Protein AF-A0AAF0Z4U3-F1 (afdb_monomer)

Organism: NCBI:txid3030830

Sequence (67 aa):
MLLAFGEHVRSGATLDETSLSRVERALGRLRGGRFDRTAVDVLTEKSVRWVLRNPDRVPLPTPEYRR

Solvent-accessible surface area (backbone atoms only — not comparable to full-atom values): 4190 Å² total; per-residue (Å²): 110,78,73,56,49,63,55,54,54,65,44,87,59,48,60,56,70,72,56,46,54,51,45,53,54,24,52,59,63,43,70,76,77,50,91,48,69,70,34,52,52,51,46,51,56,50,49,54,56,36,43,75,58,51,69,81,82,76,82,75,79,81,77,86,76,80,130

pLDDT: mean 87.83, std 7.82, range [58.56, 95.88]

Radius of gyration: 16.81 Å; Cα contacts (8 Å, |Δi|>4): 40; chains: 1; bounding box: 33×28×54 Å

Mean predicted aligned error: 6.58 Å

Foldseek 3Di:
DLVVLLVLCCPDQHDDPVLSVLLVVLSVVCPVVDDDPVSVVSSVVSVVVSCVRVPDDDDDPDDPDDD

Secondary structure (DSSP, 8-state):
-HHHHHHHTTSSSPPPHHHHHHHHHHHHHHTTS---HHHHHHHHHHHHHHHHHS----PPPPP----

Nearest PDB structures (foldseek):
  6v3o-assembly1_D  TM=4.096E-01  e=8.906E+00  Zea mays

Structure (mmCIF, N/CA/C/O backbone):
data_AF-A0AAF0Z4U3-F1
#
_entry.id   AF-A0AAF0Z4U3-F1
#
loop_
_atom_site.group_PDB
_atom_site.id
_atom_site.type_symbol
_atom_site.label_atom_id
_atom_site.label_alt_id
_atom_site.label_comp_id
_atom_site.label_asym_id
_atom_site.label_entity_id
_atom_site.label_seq_id
_atom_site.pdbx_PDB_ins_code
_atom_site.Cartn_x
_atom_site.Cartn_y
_atom_site.Cartn_z
_atom_site.occupancy
_atom_site.B_iso_or_equiv
_atom_site.auth_seq_id
_atom_site.auth_comp_id
_atom_site.auth_asym_id
_atom_site.auth_atom_id
_atom_site.pdbx_PDB_model_num
ATOM 1 N N . MET A 1 1 ? -1.636 -10.586 6.163 1.00 64.69 1 MET A N 1
ATOM 2 C CA . MET A 1 1 ? -1.632 -9.604 5.051 1.00 64.69 1 MET A CA 1
ATOM 3 C C . MET A 1 1 ? -1.253 -8.193 5.495 1.00 64.69 1 MET A C 1
ATOM 5 O O . MET A 1 1 ? -0.224 -7.717 5.047 1.00 64.69 1 MET A O 1
ATOM 9 N N . LEU A 1 2 ? -2.003 -7.533 6.389 1.00 75.44 2 LEU A N 1
ATOM 10 C CA . LEU A 1 2 ? -1.764 -6.123 6.766 1.00 75.44 2 LEU A CA 1
ATOM 11 C C . LEU A 1 2 ? -0.359 -5.827 7.332 1.00 75.44 2 LEU A C 1
ATOM 13 O O . LEU A 1 2 ? 0.247 -4.827 6.969 1.00 75.44 2 LEU A O 1
ATOM 17 N N . LEU A 1 3 ? 0.184 -6.699 8.188 1.00 70.50 3 LEU A N 1
ATOM 18 C CA . LEU A 1 3 ? 1.542 -6.527 8.730 1.00 70.50 3 LEU A CA 1
ATOM 19 C C . LEU A 1 3 ? 2.625 -6.679 7.650 1.00 70.50 3 LEU A C 1
ATOM 21 O O . LEU A 1 3 ? 3.568 -5.896 7.618 1.00 70.50 3 LEU A O 1
ATOM 25 N N . ALA A 1 4 ? 2.439 -7.620 6.721 1.00 82.25 4 ALA A N 1
ATOM 26 C CA . ALA A 1 4 ? 3.360 -7.834 5.605 1.00 82.25 4 ALA A CA 1
ATOM 27 C C . ALA A 1 4 ? 3.380 -6.646 4.628 1.00 82.25 4 ALA A C 1
ATOM 29 O O . ALA A 1 4 ? 4.413 -6.364 4.032 1.00 82.25 4 ALA A O 1
ATOM 30 N N . PHE A 1 5 ? 2.271 -5.906 4.508 1.00 85.06 5 PHE A N 1
ATOM 31 C CA . PHE A 1 5 ? 2.204 -4.717 3.659 1.00 85.06 5 PHE A CA 1
ATOM 32 C C . PHE A 1 5 ? 3.231 -3.652 4.058 1.00 85.06 5 PHE A C 1
ATOM 34 O O . PHE A 1 5 ? 3.928 -3.106 3.206 1.00 85.06 5 PHE A O 1
ATOM 41 N N . GLY A 1 6 ? 3.335 -3.372 5.362 1.00 85.56 6 GLY A N 1
ATOM 42 C CA . GLY A 1 6 ? 4.280 -2.383 5.879 1.00 85.56 6 GLY A CA 1
ATOM 43 C C . GLY A 1 6 ? 5.735 -2.769 5.611 1.00 85.56 6 GLY A C 1
ATOM 44 O O . GLY A 1 6 ? 6.553 -1.901 5.321 1.00 85.56 6 GLY A O 1
ATOM 45 N N . GLU A 1 7 ? 6.053 -4.059 5.680 1.00 87.00 7 GLU A N 1
ATOM 46 C CA . GLU A 1 7 ? 7.373 -4.587 5.319 1.00 87.00 7 GLU A CA 1
ATOM 47 C C . GLU A 1 7 ? 7.642 -4.417 3.814 1.00 87.00 7 GLU A C 1
ATOM 49 O O . GLU A 1 7 ? 8.697 -3.924 3.425 1.00 87.00 7 GLU A O 1
ATOM 54 N N . HIS A 1 8 ? 6.666 -4.751 2.960 1.00 86.62 8 HIS A N 1
ATOM 55 C CA . HIS A 1 8 ? 6.824 -4.703 1.501 1.00 86.62 8 HIS A CA 1
ATOM 56 C C . HIS A 1 8 ? 7.103 -3.293 0.984 1.00 86.62 8 HIS A C 1
ATOM 58 O O . HIS A 1 8 ? 8.039 -3.094 0.222 1.00 86.62 8 HIS A O 1
ATOM 64 N N . VAL A 1 9 ? 6.353 -2.282 1.429 1.00 88.81 9 VAL A N 1
ATOM 65 C CA . VAL A 1 9 ? 6.557 -0.912 0.917 1.00 88.81 9 VAL A CA 1
ATOM 66 C C . VAL A 1 9 ? 7.885 -0.275 1.357 1.00 88.81 9 VAL A C 1
ATOM 68 O O . VAL A 1 9 ? 8.272 0.770 0.824 1.00 88.81 9 VAL A O 1
ATOM 71 N N . ARG A 1 10 ? 8.571 -0.894 2.330 1.00 89.19 10 ARG A N 1
ATOM 72 C CA . ARG A 1 10 ? 9.901 -0.505 2.820 1.00 89.19 10 ARG A CA 1
ATOM 73 C C . ARG A 1 10 ? 11.039 -1.319 2.201 1.00 89.19 10 ARG A C 1
ATOM 75 O O . ARG A 1 10 ? 12.193 -1.039 2.508 1.00 89.19 10 ARG A O 1
ATOM 82 N N . SER A 1 11 ? 10.750 -2.284 1.333 1.00 86.94 11 SER A N 1
ATOM 83 C CA . SER A 1 11 ? 11.776 -3.009 0.583 1.00 86.94 11 SER A CA 1
ATOM 84 C C . SER A 1 11 ? 11.983 -2.410 -0.816 1.00 86.94 11 SER A C 1
ATOM 86 O O . SER A 1 11 ? 11.154 -1.642 -1.318 1.00 86.94 11 SER A O 1
ATOM 88 N N . GLY A 1 12 ? 13.125 -2.738 -1.432 1.00 87.69 12 GLY A N 1
ATOM 89 C CA . GLY A 1 12 ? 13.493 -2.282 -2.774 1.00 87.69 12 GLY A CA 1
ATOM 90 C C . GLY A 1 12 ? 13.632 -0.759 -2.882 1.00 87.69 12 GLY A C 1
ATOM 91 O O . GLY A 1 12 ? 14.222 -0.103 -2.025 1.00 87.69 12 GLY A O 1
ATOM 92 N N . ALA A 1 13 ? 13.081 -0.186 -3.950 1.00 89.00 13 ALA A N 1
ATOM 93 C CA . ALA A 1 13 ? 12.911 1.247 -4.131 1.00 89.00 13 ALA A CA 1
ATOM 94 C C . ALA A 1 13 ? 11.738 1.752 -3.272 1.00 89.00 13 ALA A C 1
ATOM 96 O O . ALA A 1 13 ? 10.591 1.839 -3.722 1.00 89.00 13 ALA A O 1
ATOM 97 N N . THR A 1 14 ? 12.052 2.087 -2.023 1.00 91.56 14 THR A N 1
ATOM 98 C CA . THR A 1 14 ? 11.105 2.518 -0.987 1.00 91.56 14 THR A CA 1
ATOM 99 C C . THR A 1 14 ? 10.350 3.792 -1.346 1.00 91.56 14 THR A C 1
ATOM 101 O O . THR A 1 14 ? 10.882 4.682 -2.012 1.00 91.56 14 THR A O 1
ATOM 104 N N . LEU A 1 15 ? 9.101 3.912 -0.883 1.00 91.44 15 LEU A N 1
ATOM 105 C CA . LEU A 1 15 ? 8.317 5.145 -1.017 1.00 91.44 15 LEU A CA 1
ATOM 106 C C . LEU A 1 15 ? 8.974 6.325 -0.277 1.00 91.44 15 LEU A C 1
ATOM 108 O O . LEU A 1 15 ? 9.788 6.131 0.618 1.00 91.44 15 LEU A O 1
ATOM 112 N N . ASP A 1 16 ? 8.615 7.554 -0.654 1.00 93.31 16 ASP A N 1
ATOM 113 C CA . ASP A 1 16 ? 9.045 8.743 0.085 1.00 93.31 16 ASP A CA 1
ATOM 114 C C . ASP A 1 16 ? 8.463 8.762 1.511 1.00 93.31 16 ASP A C 1
ATOM 116 O O .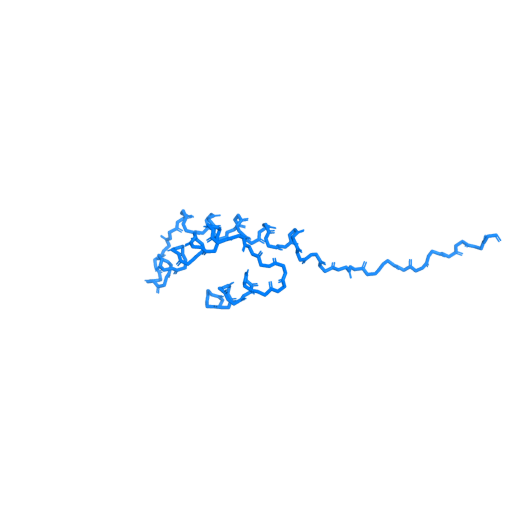 ASP A 1 16 ? 7.406 8.178 1.770 1.00 93.31 16 ASP A O 1
ATOM 120 N N . GLU A 1 17 ? 9.120 9.482 2.422 1.00 93.12 17 GLU A N 1
ATOM 121 C CA . GLU A 1 17 ? 8.759 9.543 3.846 1.00 93.12 17 GLU A CA 1
ATOM 122 C C . GLU A 1 17 ? 7.296 9.961 4.078 1.00 93.12 17 GLU A C 1
ATOM 124 O O . GLU A 1 17 ? 6.590 9.408 4.924 1.00 93.12 17 GL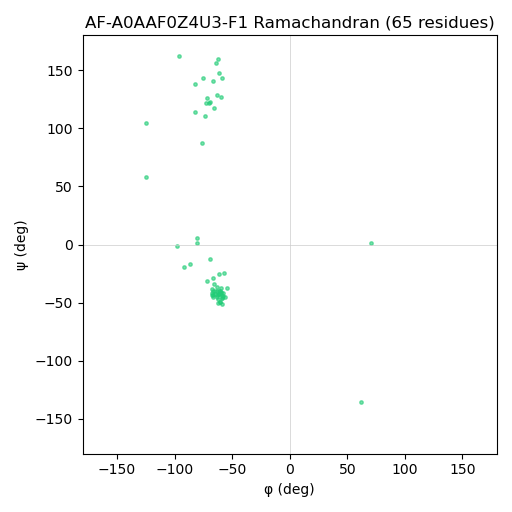U A O 1
ATOM 129 N N . THR A 1 18 ? 6.782 10.890 3.264 1.00 94.62 18 THR A N 1
ATOM 130 C CA . THR A 1 18 ? 5.385 11.336 3.372 1.00 94.62 18 THR A CA 1
ATOM 131 C C . THR A 1 18 ? 4.426 10.210 2.992 1.00 94.62 18 THR A C 1
ATOM 133 O O . THR A 1 18 ? 3.400 10.004 3.648 1.00 94.62 18 THR A O 1
ATOM 136 N N . SER A 1 19 ? 4.743 9.458 1.939 1.00 93.25 19 SER A N 1
ATOM 137 C CA . SER A 1 19 ? 3.975 8.283 1.534 1.00 93.25 19 SER A CA 1
ATOM 138 C C . SER A 1 19 ? 4.056 7.151 2.564 1.00 93.25 19 SER A C 1
ATOM 140 O O . SER A 1 19 ? 3.019 6.549 2.847 1.00 93.25 19 SER A O 1
ATOM 142 N N . LEU A 1 20 ? 5.222 6.895 3.165 1.00 93.88 20 LEU A N 1
ATOM 143 C CA . LEU A 1 20 ? 5.385 5.887 4.222 1.00 93.88 20 LEU A CA 1
ATOM 144 C C . LEU A 1 20 ? 4.567 6.237 5.471 1.00 93.88 20 LEU A C 1
ATOM 146 O O . LEU A 1 20 ? 3.799 5.404 5.952 1.00 93.88 20 LEU A O 1
ATOM 150 N N . SER A 1 21 ? 4.610 7.493 5.922 1.00 95.12 21 SER A N 1
ATOM 151 C CA . SER A 1 21 ? 3.795 7.953 7.055 1.00 95.12 21 SER A CA 1
ATOM 152 C C . SER A 1 21 ? 2.289 7.788 6.797 1.00 95.12 21 SER A C 1
ATOM 154 O O . SER A 1 21 ? 1.522 7.399 7.683 1.00 95.12 21 SER A O 1
ATOM 156 N N . ARG A 1 22 ? 1.832 8.025 5.557 1.00 94.94 22 ARG A N 1
ATOM 157 C CA . ARG A 1 22 ? 0.431 7.775 5.167 1.00 94.94 22 ARG A CA 1
ATOM 158 C C . ARG A 1 22 ? 0.071 6.291 5.225 1.00 94.94 22 ARG A C 1
ATOM 160 O O . ARG A 1 22 ? -1.023 5.973 5.693 1.00 94.94 22 ARG A O 1
ATOM 167 N N . VAL A 1 23 ? 0.972 5.403 4.796 1.00 93.75 23 VAL A N 1
ATOM 168 C CA . VAL A 1 23 ? 0.785 3.949 4.921 1.00 93.75 23 VAL A CA 1
ATOM 169 C C . VAL A 1 23 ? 0.650 3.557 6.388 1.00 93.75 23 VAL A C 1
ATOM 171 O O . VAL A 1 23 ? -0.318 2.894 6.744 1.00 93.75 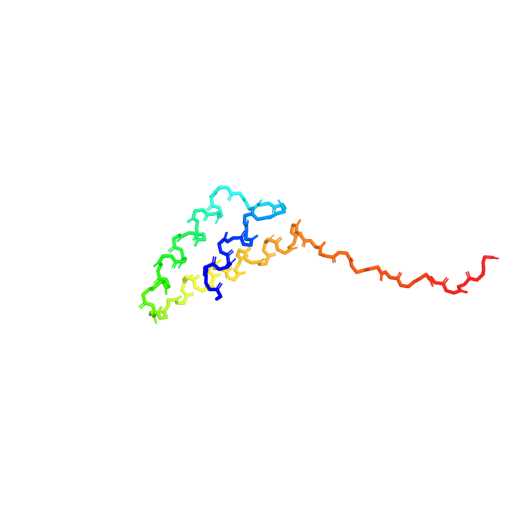23 VAL A O 1
ATOM 174 N N . GLU A 1 24 ? 1.551 4.005 7.259 1.00 93.56 24 GLU A N 1
ATOM 175 C CA . GLU A 1 24 ? 1.509 3.665 8.687 1.00 93.56 24 GLU A CA 1
ATOM 176 C C . GLU A 1 24 ? 0.200 4.095 9.354 1.00 93.56 24 GLU A C 1
ATOM 178 O O . GLU A 1 24 ? -0.423 3.308 10.073 1.00 93.56 24 GLU A O 1
ATOM 183 N N . ARG A 1 25 ? -0.272 5.313 9.060 1.00 94.06 25 ARG A N 1
ATOM 184 C CA . ARG A 1 25 ? -1.564 5.811 9.558 1.00 94.06 25 ARG A CA 1
ATOM 185 C C . ARG A 1 25 ? -2.732 4.960 9.060 1.00 94.06 25 ARG A C 1
ATOM 187 O O . ARG A 1 25 ? -3.626 4.646 9.844 1.00 94.06 25 ARG A O 1
ATOM 194 N N . ALA A 1 26 ? -2.730 4.575 7.784 1.00 93.31 26 ALA A N 1
ATOM 195 C CA . ALA A 1 26 ? -3.774 3.729 7.206 1.00 93.31 26 ALA A CA 1
ATOM 196 C C . ALA A 1 26 ? -3.765 2.310 7.807 1.00 93.31 26 ALA A C 1
ATOM 198 O O . ALA A 1 26 ? -4.816 1.804 8.200 1.00 93.31 26 ALA A O 1
ATOM 199 N N . LEU A 1 27 ? -2.586 1.702 7.981 1.00 92.88 27 LEU A N 1
ATOM 200 C CA . LEU A 1 27 ? -2.436 0.416 8.671 1.00 92.88 27 LEU A CA 1
ATOM 201 C C . LEU A 1 27 ? -2.941 0.501 10.119 1.00 92.88 27 LEU A C 1
ATOM 203 O O . LEU A 1 27 ? -3.627 -0.408 10.588 1.00 92.88 27 LEU A O 1
ATOM 207 N N . GLY A 1 28 ? -2.653 1.604 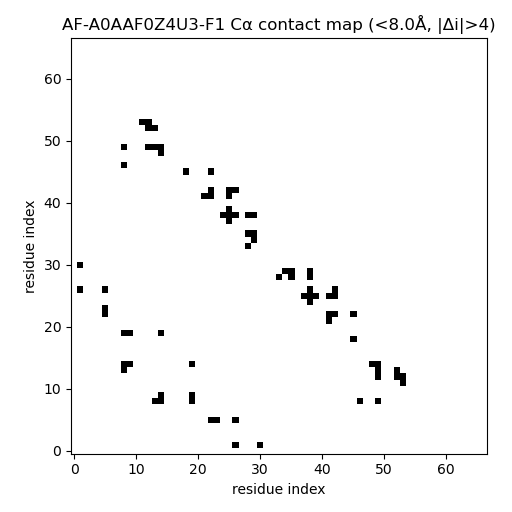10.817 1.00 92.19 28 GLY A N 1
ATOM 208 C CA . GLY A 1 28 ? -3.139 1.861 12.173 1.00 92.19 28 GLY A CA 1
ATOM 209 C C . GLY A 1 28 ? -4.666 1.882 12.275 1.00 92.19 28 GLY A C 1
ATOM 210 O O . GLY A 1 28 ? -5.223 1.281 13.191 1.00 92.19 28 GLY A O 1
ATOM 211 N N . ARG A 1 29 ? -5.351 2.501 11.305 1.00 91.62 29 ARG A N 1
ATOM 212 C CA . ARG A 1 29 ? -6.825 2.552 11.250 1.00 91.62 29 AR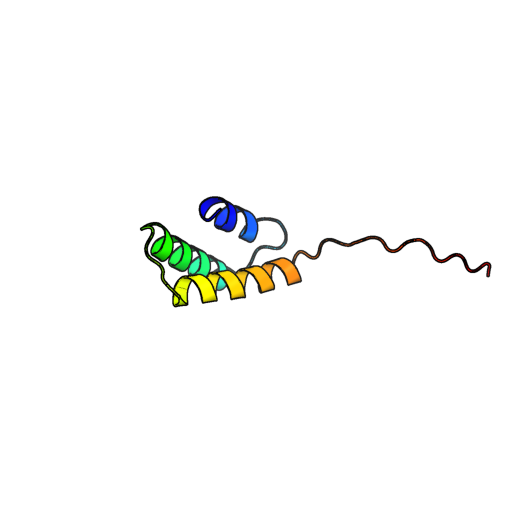G A CA 1
ATOM 213 C C . ARG A 1 29 ? -7.462 1.179 11.025 1.00 91.62 29 ARG A C 1
ATOM 215 O O . ARG A 1 29 ? -8.512 0.893 11.592 1.00 91.62 29 ARG A O 1
ATOM 222 N N . LEU A 1 30 ? -6.800 0.312 10.259 1.00 90.44 30 LEU A N 1
ATOM 223 C CA . LEU A 1 30 ? -7.298 -1.027 9.923 1.00 90.44 30 LEU A CA 1
ATOM 224 C C . LEU A 1 30 ? -6.948 -2.106 10.965 1.00 90.44 30 LEU A C 1
ATOM 226 O O . LEU A 1 30 ? -7.591 -3.155 10.991 1.00 90.44 30 LEU A O 1
ATOM 230 N N . ARG A 1 31 ? -5.975 -1.868 11.861 1.00 86.31 31 ARG A N 1
ATOM 231 C CA . ARG A 1 31 ? -5.581 -2.827 12.920 1.00 86.31 31 ARG A CA 1
ATOM 232 C C . ARG A 1 31 ? -6.731 -3.237 13.847 1.00 86.31 31 ARG A C 1
ATOM 234 O O . ARG A 1 31 ? -6.682 -4.324 14.409 1.00 86.31 31 ARG A O 1
ATOM 241 N N . GLY A 1 32 ? -7.763 -2.406 13.986 1.00 83.00 32 GLY A N 1
ATOM 242 C CA . GLY A 1 32 ? -8.939 -2.696 14.812 1.00 83.00 32 GLY A CA 1
ATOM 243 C C . GLY A 1 32 ? -9.985 -3.611 14.164 1.00 83.00 32 GLY A C 1
ATOM 244 O O . GLY A 1 32 ? -11.067 -3.750 14.726 1.00 83.00 32 GLY A O 1
ATOM 245 N N . GLY A 1 33 ? -9.727 -4.162 12.970 1.00 81.00 33 GLY A N 1
ATOM 246 C CA . GLY A 1 33 ? -10.661 -5.046 12.255 1.00 81.00 33 GLY A CA 1
ATOM 247 C C . GLY A 1 33 ? -11.899 -4.343 11.687 1.00 81.00 33 GLY A C 1
ATOM 248 O O . GLY A 1 33 ? -12.748 -4.983 11.072 1.00 81.00 33 GLY A O 1
ATOM 249 N N . ARG A 1 34 ? -12.006 -3.022 11.864 1.00 86.06 34 ARG A N 1
ATOM 250 C CA . ARG A 1 34 ? -13.049 -2.206 11.249 1.00 86.06 34 ARG A CA 1
ATOM 251 C C . ARG A 1 34 ? -12.665 -1.859 9.822 1.00 86.06 34 ARG A C 1
ATOM 253 O O . ARG A 1 34 ? -11.523 -1.502 9.541 1.00 86.06 34 ARG A O 1
ATOM 260 N N . PHE A 1 35 ? -13.652 -1.928 8.939 1.00 88.00 35 PHE A N 1
ATOM 261 C CA . PHE A 1 35 ? -13.501 -1.434 7.585 1.00 88.00 35 PHE A CA 1
ATOM 262 C C . PHE A 1 35 ? -13.414 0.097 7.598 1.00 88.00 35 PHE A C 1
ATOM 264 O O . PHE A 1 35 ? -14.324 0.775 8.072 1.00 88.00 35 PHE A O 1
ATOM 271 N N . ASP A 1 36 ? -12.320 0.627 7.059 1.00 93.75 36 ASP A N 1
ATOM 272 C CA . ASP A 1 36 ? -12.131 2.048 6.778 1.00 93.75 36 ASP A CA 1
ATOM 273 C C . ASP A 1 36 ? -11.777 2.184 5.295 1.00 93.75 36 ASP A C 1
ATOM 275 O O . ASP A 1 36 ? -10.662 1.867 4.872 1.00 93.75 36 ASP A O 1
ATOM 279 N N . ARG A 1 37 ? -12.752 2.641 4.501 1.00 94.38 37 ARG A N 1
ATOM 280 C CA . ARG A 1 37 ? -12.604 2.805 3.051 1.00 94.38 37 ARG A CA 1
ATOM 281 C C . ARG A 1 37 ? -11.444 3.732 2.699 1.00 94.38 37 ARG A C 1
ATOM 283 O O . ARG A 1 37 ? -10.640 3.398 1.840 1.00 94.38 37 ARG A O 1
ATOM 290 N N . THR A 1 38 ? -11.320 4.853 3.403 1.00 95.25 38 THR A N 1
ATOM 291 C CA . THR A 1 38 ? -10.259 5.835 3.163 1.00 95.25 38 THR A CA 1
ATOM 292 C C . THR A 1 38 ? -8.885 5.227 3.422 1.00 95.25 38 THR A C 1
ATOM 294 O O . THR A 1 38 ? -7.943 5.476 2.673 1.00 95.25 38 THR A O 1
ATOM 297 N N . ALA A 1 39 ? -8.750 4.406 4.467 1.00 93.75 39 ALA A N 1
ATOM 298 C CA . ALA A 1 39 ? -7.505 3.695 4.731 1.00 93.75 39 ALA A CA 1
ATOM 299 C C . ALA A 1 39 ? -7.178 2.687 3.617 1.00 93.75 39 ALA A C 1
ATOM 301 O O . ALA A 1 39 ? -6.032 2.627 3.173 1.00 93.75 39 ALA A O 1
ATOM 302 N N . VAL A 1 40 ? -8.170 1.938 3.124 1.00 93.31 40 VAL A N 1
ATOM 303 C CA . VAL A 1 40 ? -7.989 0.997 2.005 1.00 93.31 40 VAL A CA 1
ATOM 304 C C . VAL A 1 40 ? -7.588 1.717 0.715 1.00 93.31 40 VAL A C 1
ATOM 306 O O . VAL A 1 40 ? -6.653 1.275 0.045 1.00 93.31 40 VAL A O 1
ATOM 309 N N . ASP A 1 41 ? -8.224 2.843 0.394 1.00 95.88 41 ASP A N 1
ATOM 310 C CA . ASP A 1 41 ? -7.902 3.641 -0.795 1.00 95.88 41 ASP A CA 1
ATOM 311 C C . ASP A 1 41 ? -6.456 4.159 -0.733 1.00 95.88 41 ASP A C 1
ATOM 313 O O . ASP A 1 41 ? -5.707 4.048 -1.706 1.00 95.88 41 ASP A O 1
ATOM 317 N N . VAL A 1 42 ? -6.014 4.630 0.443 1.00 95.12 42 VAL A N 1
ATOM 318 C CA . VAL A 1 42 ? -4.618 5.041 0.665 1.00 95.12 42 VAL A CA 1
ATOM 319 C C . VAL A 1 42 ? -3.657 3.875 0.446 1.00 95.12 42 VAL A C 1
ATOM 321 O O . VAL A 1 42 ? -2.671 4.032 -0.276 1.00 95.12 42 VAL A O 1
ATOM 324 N N . LEU A 1 43 ? -3.912 2.706 1.042 1.00 94.25 43 LEU A N 1
ATOM 325 C CA . LEU A 1 43 ? -3.034 1.546 0.859 1.00 94.25 43 LEU A CA 1
ATOM 326 C C . LEU A 1 43 ? -2.984 1.114 -0.609 1.00 94.25 43 LEU A C 1
ATOM 328 O O . LEU A 1 43 ? -1.903 0.826 -1.119 1.00 94.25 43 LEU A O 1
ATOM 332 N N . THR A 1 44 ? -4.116 1.143 -1.309 1.00 94.12 44 THR A N 1
ATOM 333 C CA . THR A 1 44 ? -4.209 0.800 -2.734 1.00 94.12 44 THR A CA 1
ATOM 334 C C . THR A 1 44 ? -3.374 1.753 -3.589 1.00 94.12 44 THR A C 1
ATOM 336 O O . THR A 1 44 ? -2.513 1.306 -4.347 1.00 94.12 44 THR A O 1
ATOM 339 N N . GLU A 1 45 ? -3.535 3.068 -3.409 1.00 95.31 45 GLU A N 1
ATOM 340 C CA . GLU A 1 45 ? -2.743 4.081 -4.120 1.00 95.31 45 GLU A CA 1
ATOM 341 C C . GLU A 1 45 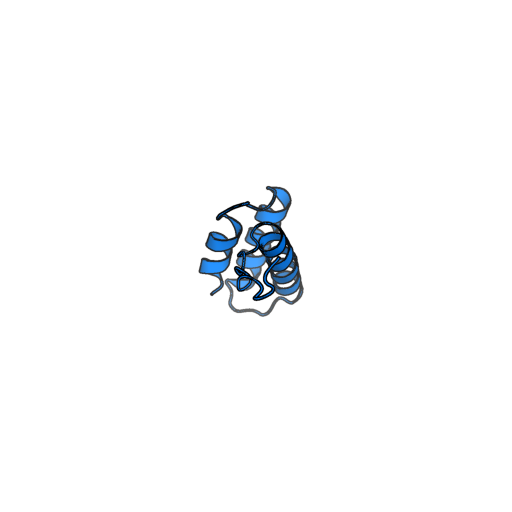? -1.235 3.874 -3.900 1.00 95.31 45 GLU A C 1
ATOM 343 O O . GLU A 1 45 ? -0.437 3.923 -4.841 1.00 95.31 45 GLU A O 1
ATOM 348 N N . LYS A 1 46 ? -0.822 3.621 -2.651 1.00 95.00 46 LYS A N 1
ATOM 349 C CA . LYS A 1 46 ? 0.597 3.433 -2.313 1.00 95.00 46 LYS A CA 1
ATOM 350 C C . LYS A 1 46 ? 1.159 2.108 -2.815 1.00 95.00 46 LYS A C 1
ATOM 352 O O . LYS A 1 46 ? 2.322 2.081 -3.209 1.00 95.00 46 LYS A O 1
ATOM 357 N N . SER A 1 47 ? 0.336 1.066 -2.895 1.00 92.00 47 SER A N 1
ATOM 358 C CA . SER A 1 47 ? 0.705 -0.211 -3.519 1.00 92.00 47 SER A CA 1
ATOM 359 C C . SER A 1 47 ? 1.099 -0.009 -4.977 1.00 92.00 47 SER A C 1
ATOM 361 O O . SER A 1 47 ? 2.187 -0.403 -5.386 1.00 92.00 47 SER A O 1
ATOM 363 N N . VAL A 1 48 ? 0.244 0.676 -5.744 1.00 92.31 48 VAL A N 1
ATOM 364 C CA . VAL A 1 48 ? 0.486 0.956 -7.167 1.00 92.31 48 VAL A CA 1
ATOM 365 C C . VAL A 1 48 ? 1.779 1.748 -7.341 1.00 92.31 48 VAL A C 1
ATOM 367 O O . VAL A 1 48 ? 2.626 1.385 -8.154 1.00 92.31 48 VAL A O 1
ATOM 370 N N . ARG A 1 49 ? 1.982 2.796 -6.532 1.00 92.94 49 ARG A N 1
ATOM 371 C CA . ARG A 1 49 ? 3.224 3.582 -6.578 1.00 92.94 49 ARG A CA 1
ATOM 372 C C . ARG A 1 49 ? 4.464 2.749 -6.270 1.00 92.94 49 ARG A C 1
ATOM 374 O O . ARG A 1 49 ? 5.491 2.967 -6.904 1.00 92.94 49 ARG A O 1
ATOM 381 N N . TRP A 1 50 ? 4.393 1.836 -5.305 1.00 93.88 50 TRP A N 1
ATOM 382 C CA . TRP A 1 50 ? 5.529 0.983 -4.966 1.00 93.88 50 TRP A CA 1
ATOM 383 C C . TRP A 1 50 ? 5.844 -0.001 -6.100 1.00 93.88 50 TRP A C 1
ATOM 385 O O . TRP A 1 50 ? 7.006 -0.105 -6.484 1.00 93.88 50 TRP A O 1
ATOM 395 N N . VAL A 1 51 ? 4.830 -0.629 -6.709 1.00 90.94 51 VAL A N 1
ATOM 396 C CA . VAL A 1 51 ? 5.001 -1.540 -7.860 1.00 90.94 51 VAL A CA 1
ATOM 397 C C . VAL A 1 51 ? 5.618 -0.823 -9.060 1.00 90.94 51 VAL A C 1
ATOM 399 O O . VAL A 1 51 ? 6.548 -1.338 -9.669 1.00 90.94 51 VAL A O 1
ATOM 402 N N . LEU A 1 52 ? 5.178 0.401 -9.369 1.00 90.69 52 LEU A N 1
ATOM 403 C CA . LEU A 1 52 ? 5.760 1.193 -10.463 1.00 90.69 52 LEU A CA 1
ATOM 404 C C . LEU A 1 52 ? 7.248 1.513 -10.250 1.00 90.69 52 LEU A C 1
ATOM 406 O O . LEU A 1 52 ? 7.974 1.743 -11.214 1.00 90.69 52 LEU A O 1
ATOM 410 N N . ARG A 1 53 ? 7.706 1.532 -8.994 1.00 90.81 53 ARG A N 1
ATOM 411 C CA . ARG A 1 53 ? 9.113 1.748 -8.629 1.00 90.81 53 ARG A CA 1
ATOM 412 C C . ARG A 1 53 ? 9.909 0.454 -8.498 1.00 90.81 53 ARG A C 1
ATOM 414 O O . ARG A 1 53 ? 11.133 0.502 -8.573 1.00 90.81 53 ARG A O 1
ATOM 421 N N . ASN A 1 54 ? 9.226 -0.673 -8.328 1.00 88.81 54 ASN A N 1
ATOM 422 C CA . ASN A 1 54 ? 9.800 -2.005 -8.178 1.00 88.81 54 ASN A CA 1
ATOM 423 C C . ASN A 1 54 ? 9.201 -2.962 -9.220 1.00 88.81 54 ASN A C 1
ATOM 425 O O . ASN A 1 54 ? 8.570 -3.949 -8.845 1.00 88.81 54 ASN A O 1
ATOM 429 N N . PRO A 1 55 ? 9.326 -2.667 -10.528 1.00 86.56 55 PRO A N 1
ATOM 430 C CA . PRO A 1 55 ? 8.804 -3.564 -11.539 1.00 86.56 55 PRO A CA 1
ATOM 431 C C . PRO A 1 55 ? 9.645 -4.840 -11.572 1.00 86.56 55 PRO A C 1
ATOM 433 O O . PRO A 1 55 ? 10.849 -4.790 -11.846 1.00 86.56 55 PRO A O 1
ATOM 436 N N . ASP A 1 56 ? 9.003 -5.986 -11.363 1.00 81.56 56 ASP A N 1
ATOM 437 C CA . ASP A 1 56 ? 9.612 -7.264 -11.708 1.00 81.56 56 ASP A CA 1
ATOM 438 C C . ASP A 1 56 ? 9.767 -7.333 -13.226 1.00 81.56 56 ASP A C 1
ATOM 440 O O . ASP A 1 56 ? 8.802 -7.273 -13.994 1.00 81.56 56 ASP A O 1
ATOM 444 N N . ARG A 1 57 ? 11.018 -7.420 -13.676 1.00 74.44 57 ARG A N 1
ATOM 445 C CA . ARG A 1 57 ? 11.319 -7.581 -15.096 1.00 74.44 57 ARG A CA 1
ATOM 446 C C . ARG A 1 57 ? 10.973 -9.006 -15.497 1.00 74.44 57 ARG A C 1
ATOM 448 O O . ARG A 1 57 ? 11.676 -9.938 -15.118 1.00 74.44 57 ARG A O 1
ATOM 455 N N . VAL A 1 58 ? 9.932 -9.166 -16.304 1.00 76.31 58 VAL A N 1
ATOM 456 C CA . VAL A 1 58 ? 9.649 -10.439 -16.972 1.00 76.31 58 VAL A CA 1
ATOM 457 C C . VAL A 1 58 ? 10.532 -10.512 -18.221 1.00 76.31 58 VAL A C 1
ATOM 459 O O . VAL A 1 58 ? 10.363 -9.681 -19.119 1.00 76.31 58 VAL A O 1
ATOM 462 N N . PRO A 1 59 ? 11.506 -11.438 -18.295 1.00 79.56 59 PRO A N 1
ATOM 463 C CA . PRO A 1 59 ? 12.319 -11.586 -19.492 1.00 79.56 59 PRO A CA 1
ATOM 464 C C . PRO A 1 59 ? 11.428 -12.014 -20.660 1.00 79.56 59 PRO A C 1
ATOM 466 O O . PRO A 1 59 ? 10.663 -12.973 -20.555 1.00 79.56 59 PRO A O 1
ATOM 469 N N . LEU A 1 60 ? 11.528 -11.294 -21.776 1.00 80.81 60 LEU A N 1
ATOM 470 C CA . LEU A 1 60 ? 1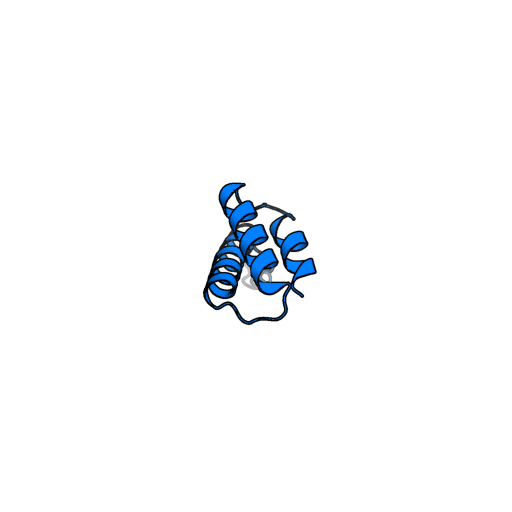0.901 -11.721 -23.021 1.00 80.81 60 LEU A CA 1
ATOM 471 C C . LEU A 1 60 ? 11.722 -12.869 -23.628 1.00 80.81 60 LEU A C 1
ATOM 473 O O . LEU A 1 60 ? 12.955 -12.837 -23.538 1.00 80.81 60 LEU A O 1
ATOM 477 N N . PRO A 1 61 ? 11.073 -13.866 -24.256 1.00 85.12 61 PRO A N 1
ATOM 478 C CA . PRO A 1 61 ? 11.795 -14.883 -25.005 1.00 85.12 61 PRO A CA 1
ATOM 479 C C . PRO A 1 61 ? 12.625 -14.219 -26.109 1.00 85.12 61 PRO A C 1
ATOM 481 O O . PRO A 1 61 ? 12.210 -13.224 -26.709 1.00 85.12 61 PRO A O 1
ATOM 484 N N . THR A 1 62 ? 13.816 -14.758 -26.368 1.00 83.69 62 THR A N 1
ATOM 485 C CA . THR A 1 62 ? 14.662 -14.288 -27.468 1.00 83.69 62 THR A CA 1
ATOM 486 C C . THR A 1 62 ? 13.905 -14.466 -28.788 1.00 83.69 62 THR A C 1
ATOM 488 O O . THR A 1 62 ? 13.418 -15.565 -29.047 1.00 83.69 62 THR A O 1
ATOM 491 N N . PRO A 1 63 ? 13.770 -13.420 -29.620 1.00 86.12 63 PRO A N 1
ATOM 492 C CA . PRO A 1 63 ? 13.032 -13.543 -30.867 1.00 86.12 63 PRO A CA 1
ATOM 493 C C . PRO A 1 63 ? 13.746 -14.479 -31.858 1.00 86.12 63 PRO A C 1
ATOM 495 O O . PRO A 1 63 ? 14.967 -14.446 -31.982 1.00 86.12 63 PRO A O 1
ATOM 498 N N . GLU A 1 64 ? 12.976 -15.293 -32.587 1.00 86.81 64 GLU A N 1
ATOM 499 C CA . GLU A 1 64 ? 13.491 -16.369 -33.457 1.00 86.81 64 GLU A CA 1
ATOM 500 C C . GLU A 1 64 ? 13.993 -15.912 -34.840 1.00 86.81 64 GLU A C 1
ATOM 502 O O . GLU A 1 64 ? 14.416 -16.740 -35.651 1.00 86.81 64 GLU A O 1
ATOM 507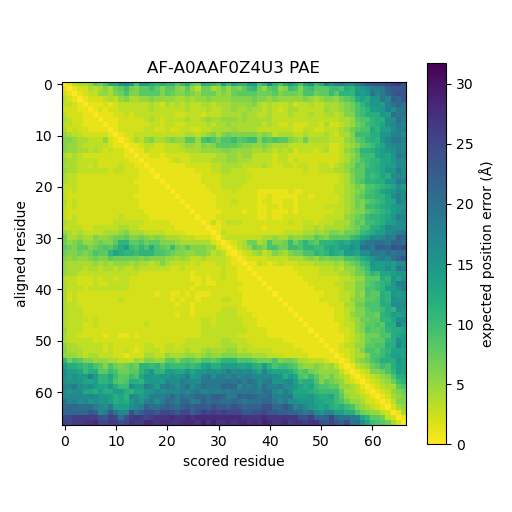 N N . TYR A 1 65 ? 13.964 -14.616 -35.161 1.00 79.19 65 TYR A N 1
ATOM 508 C CA . TYR A 1 65 ? 14.409 -14.175 -36.482 1.00 79.19 65 TYR A CA 1
ATOM 509 C C . TYR A 1 65 ? 15.9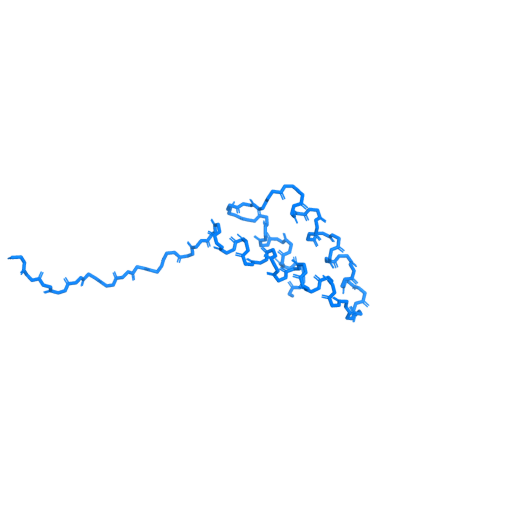38 -14.265 -36.618 1.00 79.19 65 TYR A C 1
ATOM 511 O O . TYR A 1 65 ? 16.703 -13.646 -35.877 1.00 79.19 65 TYR A O 1
ATOM 519 N N . ARG A 1 66 ? 16.389 -15.040 -37.611 1.00 67.44 66 ARG A N 1
ATOM 520 C CA . ARG A 1 66 ? 17.778 -15.034 -38.084 1.00 67.44 66 ARG A CA 1
ATOM 521 C C . ARG A 1 66 ? 18.020 -13.724 -38.838 1.00 67.44 66 ARG A C 1
ATOM 523 O O . ARG A 1 66 ? 17.239 -13.385 -39.723 1.00 67.44 66 ARG A O 1
ATOM 530 N N . ARG A 1 67 ? 19.053 -12.987 -38.429 1.00 58.56 67 ARG A N 1
ATOM 531 C CA . ARG A 1 67 ? 19.547 -11.794 -39.130 1.00 58.56 67 ARG A CA 1
ATOM 532 C C . ARG A 1 67 ? 20.081 -12.147 -40.512 1.00 58.56 67 ARG A C 1
ATOM 534 O O . ARG A 1 67 ? 20.670 -13.245 -40.628 1.00 58.56 67 ARG A O 1
#